Protein AF-A0A935R204-F1 (afdb_monomer)

Secondary structure (DSSP, 8-state):
--SPPS-HHHHHHTTSS-TT--S--TTT---EETTTTEE-HHHHHHTTT--EEEEEEEE-TTS-EEEEEEEEETTTTEEEEEEEETT--

Solvent-accessible surface area (backbone atoms only — not comparable to full-atom values): 5259 Å² total; per-residue (Å²): 68,83,58,67,66,95,51,61,69,58,32,37,76,70,67,68,36,61,88,86,55,64,85,78,33,45,80,67,39,71,60,28,17,64,91,75,74,37,58,16,73,65,53,56,41,25,77,74,63,36,66,50,70,40,87,88,49,45,43,33,58,83,53,48,54,22,24,39,41,38,36,42,39,77,94,77,75,46,66,50,73,50,73,46,54,62,84,74,118

Radius of gyration: 12.97 Å; Cα contacts (8 Å, |Δi|>4): 154; chains: 1; bounding box: 29×35×32 Å

pLDDT: mean 89.6, std 10.07, range [53.81, 98.38]

Structure (mmCIF, N/CA/C/O backbone):
data_AF-A0A935R204-F1
#
_entry.id   AF-A0A935R204-F1
#
loop_
_atom_site.group_PDB
_atom_site.id
_atom_site.type_symbol
_atom_site.label_atom_id
_atom_site.label_alt_id
_atom_site.label_comp_id
_atom_site.label_asym_id
_atom_site.label_entity_id
_atom_site.label_seq_id
_atom_site.pdbx_PDB_ins_code
_atom_site.Cartn_x
_atom_site.Cartn_y
_atom_site.Cartn_z
_atom_site.occupancy
_atom_site.B_iso_or_equiv
_atom_site.auth_seq_id
_atom_site.auth_comp_id
_atom_site.auth_asym_id
_atom_site.auth_atom_id
_atom_site.pdbx_PDB_model_num
ATOM 1 N N . MET A 1 1 ? -6.459 5.606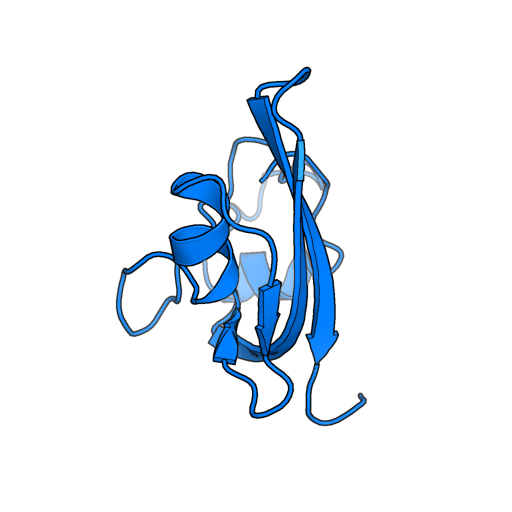 0.407 1.00 86.62 1 MET A N 1
ATOM 2 C CA . MET A 1 1 ? -5.315 5.583 1.348 1.00 86.62 1 MET A CA 1
ATOM 3 C C . MET A 1 1 ? -5.434 6.725 2.349 1.00 86.62 1 MET A C 1
ATOM 5 O O . MET A 1 1 ? -5.930 7.779 1.957 1.00 86.62 1 MET A O 1
ATOM 9 N N . LEU A 1 2 ? -5.018 6.530 3.606 1.00 87.44 2 LEU A N 1
ATOM 10 C CA . LEU A 1 2 ? -5.045 7.576 4.648 1.00 87.44 2 LEU A CA 1
ATOM 11 C C . LEU A 1 2 ? -3.681 8.250 4.877 1.00 87.44 2 LEU A C 1
ATOM 13 O O . LEU A 1 2 ? -3.640 9.407 5.279 1.00 87.44 2 LEU A O 1
ATOM 17 N N . SER A 1 3 ? -2.580 7.556 4.592 1.00 87.19 3 SER A N 1
ATOM 18 C CA . SER A 1 3 ? -1.219 8.097 4.614 1.00 87.19 3 SER A 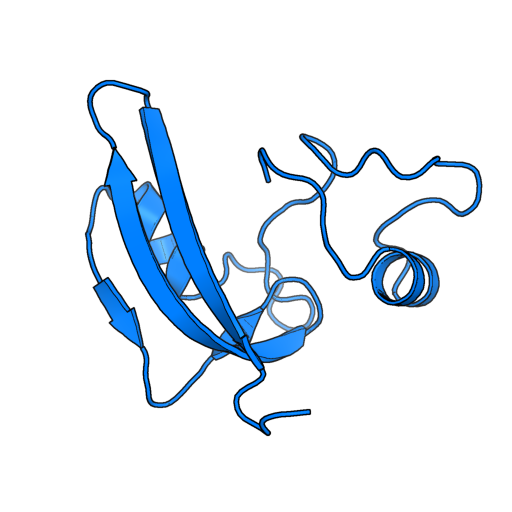CA 1
ATOM 19 C C . SER A 1 3 ? -0.805 8.652 3.247 1.00 87.19 3 SER A C 1
ATOM 21 O O . SER A 1 3 ? -1.474 8.414 2.236 1.00 87.19 3 SER A O 1
ATOM 23 N N . ASN A 1 4 ? 0.308 9.395 3.220 1.00 88.06 4 ASN A N 1
ATOM 24 C CA . ASN A 1 4 ? 0.963 9.769 1.971 1.00 88.06 4 ASN A CA 1
ATOM 25 C C . ASN A 1 4 ? 1.663 8.555 1.341 1.00 88.06 4 ASN A C 1
ATOM 27 O O . ASN A 1 4 ? 2.282 7.754 2.043 1.00 88.06 4 ASN A O 1
ATOM 31 N N . SER A 1 5 ? 1.613 8.440 0.014 1.00 87.75 5 SER A N 1
ATOM 32 C CA . SER A 1 5 ? 2.472 7.518 -0.725 1.00 87.75 5 SER A CA 1
ATOM 33 C C . SER A 1 5 ? 3.914 8.005 -0.659 1.00 87.75 5 SER A C 1
ATOM 35 O O . SER A 1 5 ? 4.183 9.181 -0.894 1.00 87.75 5 SER A O 1
ATOM 37 N N . ARG A 1 6 ? 4.853 7.082 -0.430 1.00 87.94 6 ARG A N 1
ATOM 38 C CA . ARG A 1 6 ? 6.295 7.348 -0.560 1.00 87.94 6 ARG A CA 1
ATOM 39 C C . ARG A 1 6 ? 6.780 7.393 -2.018 1.00 87.94 6 ARG A C 1
ATOM 41 O O . ARG A 1 6 ? 7.962 7.605 -2.253 1.00 87.94 6 ARG A O 1
ATOM 48 N N . PHE A 1 7 ? 5.888 7.181 -2.993 1.00 89.75 7 PHE A N 1
ATOM 49 C CA . PHE A 1 7 ? 6.215 7.066 -4.420 1.00 89.75 7 PHE A CA 1
ATOM 50 C C . PHE A 1 7 ? 5.449 8.065 -5.316 1.00 89.75 7 PHE A C 1
ATOM 52 O O . PHE A 1 7 ? 4.871 7.657 -6.329 1.00 89.75 7 PHE A O 1
ATOM 59 N N . PRO A 1 8 ? 5.429 9.374 -4.998 1.00 87.44 8 PRO A N 1
ATOM 60 C CA . PRO A 1 8 ? 4.639 10.353 -5.749 1.00 87.44 8 PRO A CA 1
ATOM 61 C C . PRO A 1 8 ? 5.020 10.416 -7.237 1.00 87.44 8 PRO A C 1
ATOM 63 O O . PRO A 1 8 ? 4.143 10.509 -8.093 1.00 87.44 8 PRO A O 1
ATOM 66 N N . ASP A 1 9 ? 6.304 10.281 -7.575 1.00 87.81 9 ASP A N 1
ATOM 67 C CA . ASP A 1 9 ? 6.754 10.355 -8.971 1.00 87.81 9 ASP A CA 1
ATOM 68 C C . ASP A 1 9 ? 6.339 9.142 -9.805 1.00 87.81 9 ASP A C 1
ATOM 70 O O . ASP A 1 9 ? 6.039 9.284 -10.991 1.00 87.81 9 ASP A O 1
ATOM 74 N N . GLN A 1 10 ? 6.288 7.948 -9.203 1.00 88.69 10 GLN A N 1
ATOM 75 C CA . GLN A 1 10 ? 5.748 6.765 -9.882 1.00 88.69 10 GLN A CA 1
ATOM 76 C C . GLN A 1 10 ? 4.257 6.957 -10.160 1.00 88.69 10 GLN A C 1
ATOM 78 O O . GLN A 1 10 ? 3.806 6.711 -11.273 1.00 88.69 10 GLN A O 1
ATOM 83 N N . LEU A 1 11 ? 3.509 7.478 -9.185 1.00 88.75 11 LEU A N 1
ATOM 84 C CA . LEU A 1 11 ? 2.077 7.725 -9.336 1.00 88.75 11 LEU A CA 1
ATOM 85 C C . LEU A 1 11 ? 1.759 8.760 -10.415 1.00 88.75 11 LEU A C 1
ATOM 87 O O . LEU A 1 11 ? 0.809 8.565 -11.168 1.00 88.75 11 LEU A O 1
ATOM 91 N N . ARG A 1 12 ? 2.570 9.817 -10.538 1.00 86.56 12 ARG A N 1
ATOM 92 C CA . ARG A 1 12 ? 2.448 10.789 -11.636 1.00 86.56 12 ARG A CA 1
ATOM 93 C C . ARG A 1 12 ? 2.690 10.142 -12.996 1.00 86.56 12 ARG A C 1
ATOM 95 O O . ARG A 1 12 ? 1.906 10.351 -13.914 1.00 86.56 12 ARG A O 1
ATOM 102 N N . ARG A 1 13 ? 3.735 9.313 -13.123 1.00 86.62 13 ARG A N 1
ATOM 103 C CA . ARG A 1 13 ? 4.023 8.582 -14.374 1.00 86.62 13 ARG A CA 1
ATOM 104 C C . ARG A 1 13 ? 2.920 7.597 -14.753 1.00 86.62 13 ARG A C 1
ATOM 106 O O . ARG A 1 13 ? 2.651 7.430 -15.935 1.00 86.62 13 ARG A O 1
ATOM 113 N N . LEU A 1 14 ? 2.283 6.977 -13.762 1.00 85.38 14 LEU A N 1
ATOM 114 C CA . LEU A 1 14 ? 1.145 6.076 -13.954 1.00 85.38 14 LEU A CA 1
ATOM 115 C C . LEU A 1 14 ? -0.182 6.819 -14.200 1.00 85.38 14 LEU A C 1
ATOM 117 O O . LEU A 1 14 ? -1.202 6.174 -14.414 1.00 85.38 14 LEU A O 1
ATOM 121 N N . GLY A 1 15 ? -0.203 8.156 -14.135 1.00 85.69 15 GLY A N 1
ATOM 122 C CA . GLY A 1 15 ? -1.431 8.952 -14.253 1.00 85.69 15 GLY A CA 1
ATOM 123 C C . GLY A 1 15 ? -2.386 8.823 -13.058 1.00 85.69 15 GLY A C 1
ATOM 124 O O . GLY A 1 15 ? -3.518 9.289 -13.126 1.00 85.69 15 GLY A O 1
ATOM 125 N N . LEU A 1 16 ? -1.938 8.212 -11.955 1.00 83.38 16 LEU A N 1
ATOM 126 C CA . LEU A 1 16 ? -2.715 8.004 -10.725 1.00 83.38 16 LEU A CA 1
ATOM 127 C C . LEU A 1 16 ? -2.700 9.228 -9.796 1.00 83.38 16 LEU A C 1
ATOM 129 O O . LEU A 1 16 ? -3.516 9.326 -8.880 1.00 83.38 16 LEU A O 1
ATOM 133 N N . LEU A 1 17 ? -1.772 10.159 -10.020 1.00 83.81 17 LEU A N 1
ATOM 134 C CA . LEU A 1 17 ? -1.706 11.447 -9.339 1.00 83.81 17 LEU A CA 1
ATOM 135 C C . LEU A 1 17 ? -1.538 12.559 -10.390 1.00 83.81 17 LEU A C 1
ATOM 137 O O . LEU A 1 17 ? -0.600 12.474 -11.186 1.00 83.81 17 LEU A O 1
ATOM 141 N N . PRO A 1 18 ? -2.400 13.596 -10.412 1.00 77.19 18 PRO A N 1
ATOM 142 C CA . PRO A 1 18 ? -2.247 14.728 -11.324 1.00 77.19 18 PRO A CA 1
ATOM 143 C C . PRO A 1 18 ? -0.879 15.405 -11.176 1.00 77.19 18 PRO A C 1
ATOM 145 O O . PRO A 1 18 ? -0.328 15.470 -10.077 1.00 77.19 18 PRO A O 1
ATOM 148 N N . ALA A 1 19 ? -0.333 15.931 -12.274 1.00 72.00 19 ALA A N 1
ATOM 149 C CA . ALA A 1 19 ? 0.985 16.572 -12.271 1.00 72.00 19 ALA A CA 1
ATOM 150 C C . ALA A 1 19 ? 1.034 17.848 -11.407 1.00 72.00 19 ALA A C 1
ATOM 152 O O . ALA A 1 19 ? 2.078 18.171 -10.847 1.00 72.00 19 ALA A O 1
ATOM 153 N N . ASP A 1 20 ? -0.098 18.541 -11.279 1.00 72.62 20 ASP A N 1
ATOM 154 C CA . ASP A 1 20 ? -0.297 19.748 -10.472 1.00 72.62 20 ASP A CA 1
ATOM 155 C C . ASP A 1 20 ? -0.768 19.449 -9.039 1.00 72.62 20 ASP A C 1
ATOM 157 O O . ASP A 1 20 ? -0.784 20.337 -8.182 1.00 72.62 20 ASP A O 1
ATOM 161 N N . ALA A 1 21 ? -1.124 18.195 -8.741 1.00 65.06 21 ALA A N 1
ATOM 162 C CA . ALA A 1 21 ? -1.353 17.778 -7.374 1.00 65.06 21 ALA A CA 1
ATOM 163 C C . ALA A 1 21 ? 0.000 17.775 -6.648 1.00 65.06 21 ALA A C 1
ATOM 165 O O . ALA A 1 21 ? 0.936 17.049 -7.009 1.00 65.06 21 ALA A O 1
ATOM 166 N N . GLY A 1 22 ? 0.105 18.598 -5.602 1.00 66.88 22 GLY A N 1
ATOM 167 C CA . GLY A 1 22 ? 1.207 18.513 -4.646 1.00 66.88 22 GLY A CA 1
ATOM 168 C C . GLY A 1 22 ? 1.314 17.114 -4.017 1.00 66.88 22 GLY A C 1
ATOM 169 O O . GLY A 1 22 ? 0.626 16.172 -4.397 1.00 66.88 22 GLY A O 1
ATOM 170 N N . GLU A 1 23 ? 2.147 16.953 -2.994 1.00 65.88 23 GLU A N 1
ATOM 171 C CA . GLU A 1 23 ? 2.435 15.636 -2.386 1.00 65.88 23 GLU A CA 1
ATOM 172 C C . GLU A 1 23 ? 1.240 14.969 -1.664 1.00 65.88 23 GLU A C 1
ATOM 174 O O . GLU A 1 23 ? 1.352 13.865 -1.129 1.00 65.88 23 GLU A O 1
ATOM 179 N N . GLN A 1 24 ? 0.069 15.611 -1.662 1.00 67.19 24 GLN A N 1
ATOM 180 C CA . GLN A 1 24 ? -1.132 15.114 -1.003 1.00 67.19 24 GLN A CA 1
ATOM 181 C C . GLN A 1 24 ? -1.783 13.973 -1.794 1.00 67.19 24 GLN A C 1
ATOM 183 O O . GLN A 1 24 ? -2.550 14.172 -2.734 1.00 67.19 24 GLN A O 1
ATOM 188 N N . THR A 1 25 ? -1.505 12.754 -1.350 1.00 68.44 25 THR A N 1
ATOM 189 C CA . THR A 1 25 ? -2.116 11.499 -1.817 1.00 68.44 25 THR A CA 1
ATOM 190 C C . THR A 1 25 ? -3.239 10.917 -0.920 1.00 68.44 25 THR A C 1
ATOM 192 O O . THR A 1 25 ? -4.031 10.110 -1.433 1.00 68.44 25 THR A O 1
ATOM 195 N N . PRO A 1 26 ? -3.405 11.305 0.369 1.00 68.38 26 PRO A N 1
ATOM 196 C CA . PRO A 1 26 ? -4.505 10.857 1.210 1.00 68.38 26 PRO A CA 1
ATOM 197 C C . PRO A 1 26 ? -5.860 11.168 0.584 1.00 68.38 26 PRO A C 1
ATOM 199 O O . PRO A 1 26 ? -6.074 12.234 0.012 1.00 68.38 26 PRO A O 1
ATOM 202 N N . ARG A 1 27 ? -6.787 10.211 0.690 1.00 67.69 27 ARG A N 1
ATOM 203 C CA . ARG A 1 27 ? -8.153 10.259 0.130 1.00 67.69 27 ARG A CA 1
ATOM 204 C C . ARG A 1 27 ? -8.248 10.435 -1.396 1.00 67.69 27 ARG A C 1
ATOM 206 O O . ARG A 1 27 ? -9.361 10.512 -1.902 1.00 67.69 27 ARG A O 1
ATOM 213 N N . ARG A 1 28 ? -7.128 10.450 -2.129 1.00 72.56 28 ARG A N 1
ATOM 214 C CA . ARG A 1 28 ? -7.098 10.522 -3.603 1.00 72.56 28 ARG A CA 1
ATOM 215 C C . ARG A 1 28 ? -6.734 9.198 -4.266 1.00 72.56 28 ARG A C 1
ATOM 217 O O . ARG A 1 28 ? -7.182 8.931 -5.371 1.00 72.56 28 ARG A O 1
ATOM 224 N N . LEU A 1 29 ? -5.963 8.357 -3.578 1.00 81.88 29 LEU A N 1
ATOM 225 C CA . LEU A 1 29 ? -5.592 7.035 -4.080 1.00 81.88 29 LEU A CA 1
ATOM 226 C C . LEU A 1 29 ? -6.539 5.948 -3.576 1.00 81.88 29 LEU A C 1
ATOM 228 O O . LEU A 1 29 ? -6.689 5.742 -2.361 1.00 81.88 29 LEU A O 1
ATOM 232 N N . LEU A 1 30 ? -7.115 5.217 -4.525 1.00 85.38 30 LEU A N 1
ATOM 233 C CA . LEU A 1 30 ? -7.719 3.912 -4.288 1.00 85.38 30 LEU A CA 1
ATOM 234 C C . LEU A 1 30 ? -6.608 2.859 -4.185 1.00 85.38 30 LEU A C 1
ATOM 236 O O . LEU A 1 30 ? -5.631 2.911 -4.927 1.00 85.38 30 LEU A O 1
ATOM 240 N N . ILE A 1 31 ? -6.747 1.913 -3.254 1.00 90.56 31 ILE A N 1
ATOM 241 C CA . ILE A 1 31 ? -5.795 0.802 -3.100 1.00 90.56 31 ILE A CA 1
ATOM 242 C C . ILE A 1 31 ? -6.252 -0.346 -4.001 1.00 90.56 31 ILE A C 1
ATOM 244 O O . ILE A 1 31 ? -6.849 -1.322 -3.551 1.00 90.56 31 ILE A O 1
ATOM 248 N N . VAL A 1 32 ? -6.041 -0.156 -5.299 1.00 93.00 32 VAL A N 1
ATOM 249 C CA . VAL A 1 32 ? -6.502 -1.041 -6.371 1.00 93.00 32 VAL A CA 1
ATOM 250 C C . VAL A 1 32 ? -5.298 -1.447 -7.206 1.00 93.00 32 VAL A C 1
ATOM 252 O O . VAL A 1 32 ? -4.498 -0.595 -7.579 1.00 93.00 32 VAL A O 1
ATOM 255 N N . GLU A 1 33 ? -5.175 -2.739 -7.491 1.00 92.19 33 GLU A N 1
ATOM 256 C CA . GLU A 1 33 ? -4.193 -3.273 -8.430 1.00 92.19 33 GLU A CA 1
ATOM 257 C C . GLU A 1 33 ? -4.490 -2.736 -9.845 1.00 92.19 33 GLU A C 1
ATOM 259 O O . GLU A 1 33 ? -5.588 -2.990 -10.359 1.00 92.19 33 GLU A O 1
ATOM 264 N N . PRO A 1 34 ? -3.553 -2.016 -10.495 1.00 89.25 34 PRO A N 1
ATOM 265 C CA . PRO A 1 34 ? -3.827 -1.330 -11.758 1.00 89.25 34 PRO A CA 1
ATOM 266 C C . PRO A 1 34 ? -4.273 -2.248 -12.898 1.00 89.25 34 PRO A C 1
ATOM 268 O O . PRO A 1 34 ? -5.185 -1.887 -13.629 1.00 89.25 34 PRO A O 1
ATOM 271 N N . GLU A 1 35 ? -3.671 -3.433 -13.039 1.00 89.00 35 GLU A N 1
ATOM 272 C CA . GLU A 1 35 ? -3.970 -4.344 -14.156 1.00 89.00 35 GLU A CA 1
ATOM 273 C C . GLU A 1 35 ? -5.323 -5.045 -14.010 1.00 89.00 35 GLU A C 1
ATOM 275 O O . GLU A 1 35 ? -6.016 -5.301 -14.993 1.00 89.00 35 GLU A O 1
ATOM 280 N N . ARG A 1 36 ? -5.711 -5.372 -12.773 1.00 89.62 36 ARG A N 1
ATOM 281 C CA . ARG A 1 36 ? -6.941 -6.128 -12.491 1.00 89.62 36 ARG A CA 1
ATOM 282 C C . ARG A 1 36 ? -8.127 -5.235 -12.167 1.00 89.62 36 ARG A C 1
ATOM 284 O O . ARG A 1 36 ? -9.246 -5.735 -12.095 1.00 89.62 36 ARG A O 1
ATOM 291 N N . HIS A 1 37 ? -7.888 -3.944 -11.935 1.00 90.38 37 HIS A N 1
ATOM 292 C CA . HIS A 1 37 ? -8.893 -2.982 -11.485 1.00 90.38 37 HIS A CA 1
ATOM 293 C C . HIS A 1 37 ? -9.700 -3.481 -10.266 1.00 90.38 37 HIS A C 1
ATOM 295 O O . HIS A 1 37 ? -10.884 -3.183 -10.119 1.00 90.38 37 HIS A O 1
ATOM 301 N N . ALA A 1 38 ? -9.048 -4.236 -9.374 1.00 94.19 38 ALA A N 1
ATOM 302 C CA . ALA A 1 38 ? -9.620 -4.787 -8.147 1.00 94.19 38 ALA A CA 1
ATOM 303 C C . ALA A 1 38 ? -8.806 -4.352 -6.920 1.00 94.19 38 ALA A C 1
ATOM 305 O O . ALA A 1 38 ? -7.637 -3.993 -7.051 1.00 94.19 38 ALA A O 1
ATOM 306 N N . LEU A 1 39 ? -9.403 -4.384 -5.723 1.00 96.50 39 LEU A N 1
ATOM 307 C CA . LEU A 1 39 ? -8.660 -4.134 -4.481 1.00 96.50 39 LEU A CA 1
ATOM 308 C C . LEU A 1 39 ? -7.414 -5.026 -4.417 1.00 96.50 39 LEU A C 1
ATOM 310 O O . LEU A 1 39 ? -7.476 -6.201 -4.784 1.00 96.50 39 LEU A O 1
ATOM 314 N N . THR A 1 40 ? -6.298 -4.483 -3.924 1.00 97.25 40 THR A N 1
ATOM 315 C CA . THR A 1 40 ? -5.098 -5.303 -3.692 1.00 97.25 40 THR A CA 1
ATOM 316 C C . THR A 1 40 ? -5.419 -6.438 -2.717 1.00 97.25 40 THR A C 1
ATOM 318 O O . THR A 1 40 ? -6.367 -6.338 -1.934 1.00 97.25 40 THR A O 1
ATOM 321 N N . ARG A 1 41 ? -4.61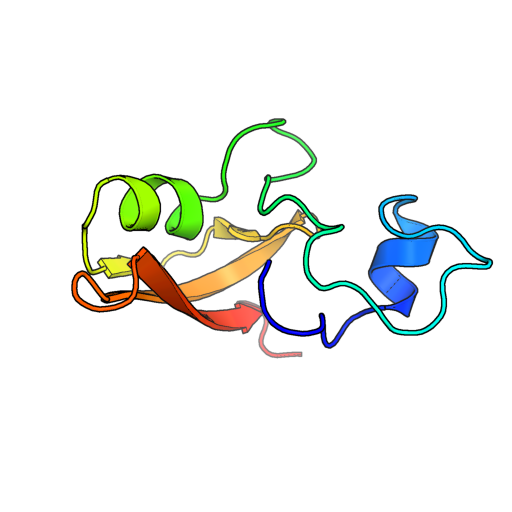9 -7.515 -2.712 1.00 97.50 41 ARG A N 1
ATOM 322 C CA . ARG A 1 41 ? -4.823 -8.654 -1.793 1.00 97.50 41 ARG A CA 1
ATOM 323 C C . ARG A 1 41 ? -4.987 -8.196 -0.341 1.00 97.50 41 ARG A C 1
ATOM 325 O O . ARG A 1 41 ? -5.918 -8.648 0.320 1.00 97.50 41 ARG A O 1
ATOM 332 N N . MET A 1 42 ? -4.111 -7.299 0.113 1.00 97.62 42 MET A N 1
ATOM 333 C CA . MET A 1 42 ? -4.179 -6.696 1.444 1.00 97.62 42 MET A CA 1
ATOM 334 C C . MET A 1 42 ? -5.471 -5.904 1.640 1.00 97.62 42 MET A C 1
ATOM 336 O O . MET A 1 42 ? -6.196 -6.155 2.598 1.00 97.62 42 MET A O 1
ATOM 340 N N . ALA A 1 43 ? -5.796 -4.984 0.726 1.00 96.94 43 ALA A N 1
ATOM 341 C CA . ALA A 1 43 ? -6.968 -4.131 0.889 1.00 96.94 43 ALA A CA 1
ATOM 342 C C . ALA A 1 43 ? -8.267 -4.943 0.890 1.00 96.94 43 ALA A C 1
ATOM 344 O O . ALA A 1 43 ? -9.137 -4.673 1.708 1.00 96.94 43 ALA A O 1
ATOM 345 N N . ALA A 1 44 ? -8.380 -5.952 0.022 1.00 97.25 44 ALA A N 1
ATOM 346 C CA . ALA A 1 44 ? -9.531 -6.846 -0.055 1.00 97.25 44 ALA A CA 1
ATOM 347 C C . ALA A 1 44 ? -9.752 -7.640 1.241 1.00 97.25 44 ALA A C 1
ATOM 349 O O . ALA A 1 44 ? -10.891 -7.867 1.630 1.00 97.25 44 ALA A O 1
ATOM 350 N N . ASP A 1 45 ? -8.675 -8.053 1.909 1.00 97.69 45 ASP A N 1
ATOM 351 C CA . ASP A 1 45 ? -8.747 -8.811 3.159 1.00 97.69 45 ASP A CA 1
ATOM 352 C C . ASP A 1 45 ? -9.047 -7.898 4.356 1.00 97.69 45 ASP A C 1
ATOM 354 O O . ASP A 1 45 ? -9.955 -8.163 5.142 1.00 97.69 45 ASP A O 1
ATOM 358 N N . ALA A 1 46 ? -8.341 -6.768 4.449 1.00 96.88 46 ALA A N 1
ATOM 359 C CA . ALA A 1 46 ? -8.482 -5.825 5.549 1.00 96.88 46 ALA A CA 1
ATOM 360 C C . ALA A 1 46 ? -9.888 -5.208 5.612 1.00 96.88 46 ALA A C 1
ATOM 362 O O . ALA A 1 46 ? -10.441 -5.081 6.700 1.00 96.88 46 ALA A O 1
ATOM 363 N N . VAL A 1 47 ? -10.510 -4.862 4.473 1.00 94.94 47 VAL A N 1
ATOM 364 C CA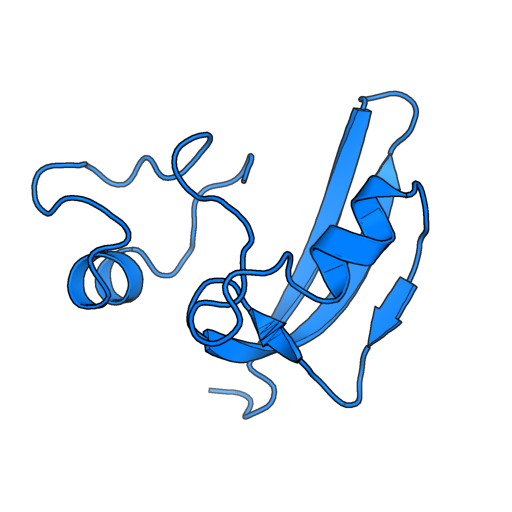 . VAL A 1 47 ? -11.875 -4.287 4.465 1.00 94.94 47 VAL A CA 1
ATOM 365 C C . VAL A 1 47 ? -12.961 -5.277 4.892 1.00 94.94 47 VAL A C 1
ATOM 367 O O . VAL A 1 47 ? -14.063 -4.849 5.229 1.00 94.94 47 VAL A O 1
ATOM 370 N N . LEU A 1 48 ? -12.662 -6.581 4.913 1.00 96.44 48 LEU A N 1
ATOM 371 C CA . LEU A 1 48 ? -13.528 -7.608 5.503 1.00 96.44 48 LEU A CA 1
ATOM 372 C C . LEU A 1 48 ? -13.335 -7.736 7.025 1.00 96.44 48 LEU A C 1
ATOM 374 O O . LEU A 1 48 ? -14.008 -8.542 7.660 1.00 96.44 48 LEU A O 1
ATOM 378 N N . GLY A 1 49 ? -12.447 -6.934 7.620 1.00 96.25 49 GLY A N 1
ATOM 379 C CA . GLY A 1 49 ? -12.136 -6.962 9.047 1.00 96.25 49 GLY A CA 1
ATOM 380 C C . GLY A 1 49 ? -11.081 -7.998 9.431 1.00 96.25 49 GLY A C 1
ATOM 381 O O . GLY A 1 49 ? -10.972 -8.328 10.608 1.00 96.25 49 GLY A O 1
ATOM 382 N N . HIS A 1 50 ? -10.334 -8.542 8.466 1.00 97.25 50 HIS A N 1
ATOM 383 C CA . HIS A 1 50 ? -9.326 -9.563 8.735 1.00 97.25 50 HIS A CA 1
ATOM 384 C C . HIS A 1 50 ? -7.930 -8.977 8.957 1.00 97.25 50 HIS A C 1
ATOM 386 O O . HIS A 1 50 ? -7.520 -7.998 8.325 1.00 97.25 50 HIS A O 1
ATOM 392 N N . ASP A 1 51 ? -7.178 -9.669 9.808 1.00 97.94 51 ASP A N 1
ATOM 393 C CA . ASP A 1 51 ? -5.736 -9.514 9.955 1.00 97.94 51 ASP A CA 1
ATOM 394 C C . ASP A 1 51 ? -5.035 -10.565 9.097 1.00 97.94 51 ASP A C 1
ATOM 396 O O . ASP A 1 51 ? -5.511 -11.696 8.967 1.00 97.94 51 ASP A O 1
ATOM 400 N N . GLY A 1 52 ? -3.877 -10.228 8.538 1.00 98.06 52 GLY A N 1
ATOM 401 C CA . GLY A 1 52 ? -3.209 -11.152 7.637 1.00 98.06 52 GLY A CA 1
ATOM 402 C C . GLY A 1 52 ? -1.831 -10.711 7.189 1.00 98.06 52 GLY A C 1
ATOM 403 O O . GLY A 1 52 ? -1.310 -9.663 7.567 1.00 98.06 52 GLY A O 1
ATOM 404 N N . HIS A 1 53 ? -1.221 -11.570 6.383 1.00 98.31 53 HIS A N 1
ATOM 405 C CA . HIS A 1 53 ? 0.020 -11.291 5.682 1.00 98.31 53 HIS A CA 1
ATOM 406 C C . HIS A 1 53 ? 0.079 -12.102 4.385 1.00 98.31 53 HIS A C 1
ATOM 408 O O . HIS A 1 53 ? -0.572 -13.142 4.256 1.00 98.31 53 HIS A O 1
ATOM 414 N N . ASP A 1 54 ? 0.892 -11.656 3.432 1.00 98.19 54 ASP A N 1
ATOM 415 C CA . ASP A 1 54 ? 1.266 -12.455 2.267 1.00 98.19 54 ASP A CA 1
ATOM 416 C C . ASP A 1 54 ? 2.755 -12.264 1.957 1.00 98.19 54 ASP A C 1
ATOM 418 O O . ASP A 1 54 ? 3.195 -11.181 1.569 1.00 98.19 54 ASP A O 1
ATOM 422 N N . LEU A 1 55 ? 3.524 -13.340 2.147 1.00 96.81 55 LEU A N 1
ATOM 423 C CA . LEU A 1 55 ? 4.967 -13.391 1.889 1.00 96.81 55 LEU A CA 1
ATOM 424 C C . LEU A 1 55 ? 5.312 -14.000 0.519 1.00 96.81 55 LEU A C 1
ATOM 426 O O . LEU A 1 55 ? 6.474 -13.997 0.126 1.00 96.81 55 LEU A O 1
ATOM 430 N N . ARG A 1 56 ? 4.324 -14.521 -0.224 1.00 96.69 56 ARG A N 1
ATOM 431 C CA . ARG A 1 56 ? 4.502 -14.957 -1.627 1.00 96.69 56 ARG A CA 1
ATOM 432 C C . ARG A 1 56 ? 4.444 -13.761 -2.581 1.00 96.69 56 ARG A C 1
ATOM 434 O O . ARG A 1 56 ? 5.005 -13.795 -3.681 1.00 96.69 56 ARG A O 1
ATOM 441 N N . GLY A 1 57 ? 3.773 -12.711 -2.120 1.00 96.31 57 GLY A N 1
ATOM 442 C CA . GLY A 1 57 ? 3.706 -11.394 -2.719 1.00 96.31 57 GLY A CA 1
ATOM 443 C C . GLY A 1 57 ? 2.533 -11.204 -3.674 1.00 96.31 57 GLY A C 1
ATOM 444 O O . GLY A 1 57 ? 2.017 -12.150 -4.268 1.00 96.31 57 GLY A O 1
ATOM 445 N N . TYR A 1 58 ? 2.124 -9.951 -3.818 1.00 97.06 58 TYR A N 1
ATOM 446 C CA . TYR A 1 58 ? 0.989 -9.496 -4.619 1.00 97.06 58 TYR A CA 1
ATOM 447 C C . TYR A 1 58 ? 1.291 -8.115 -5.208 1.00 97.06 58 TYR A C 1
ATOM 449 O O . TYR A 1 58 ? 2.207 -7.438 -4.750 1.00 97.06 58 TYR A O 1
ATOM 457 N N . ALA A 1 59 ? 0.550 -7.694 -6.231 1.00 96.44 59 ALA A N 1
ATOM 458 C CA . ALA A 1 59 ? 0.701 -6.357 -6.792 1.00 96.44 59 ALA A CA 1
ATOM 459 C C . ALA A 1 59 ? 0.054 -5.304 -5.879 1.00 96.44 59 ALA A C 1
ATOM 461 O O . ALA A 1 59 ? -1.098 -5.450 -5.453 1.00 96.44 59 ALA A O 1
ATOM 462 N N . ASP A 1 60 ? 0.797 -4.245 -5.569 1.00 95.56 60 ASP A N 1
ATOM 463 C CA . ASP A 1 60 ? 0.279 -3.093 -4.842 1.00 95.56 60 ASP A CA 1
ATOM 464 C C . ASP A 1 60 ? -0.473 -2.117 -5.767 1.00 95.56 60 ASP A C 1
ATOM 466 O O . ASP A 1 60 ? -0.705 -2.373 -6.950 1.00 95.56 60 ASP A O 1
ATOM 470 N N . TYR A 1 61 ? -0.852 -0.957 -5.228 1.00 94.00 61 TYR A N 1
ATOM 471 C CA . TYR A 1 61 ? -1.570 0.086 -5.970 1.00 94.00 61 TYR A CA 1
ATOM 472 C C . TYR A 1 61 ? -0.758 0.733 -7.108 1.00 94.00 61 TYR A C 1
ATOM 474 O O . TYR A 1 61 ? -1.299 1.525 -7.877 1.00 94.00 61 TYR A O 1
ATOM 482 N N . ARG A 1 62 ? 0.540 0.430 -7.214 1.00 93.88 62 ARG A N 1
ATOM 483 C CA . ARG A 1 62 ? 1.429 0.858 -8.303 1.00 93.88 62 ARG A CA 1
ATOM 484 C C . ARG A 1 62 ? 1.610 -0.243 -9.351 1.00 93.88 62 ARG A C 1
ATOM 486 O O . A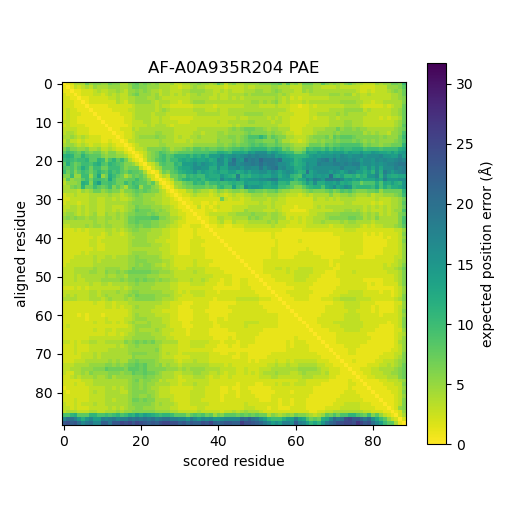RG A 1 62 ? 2.236 0.011 -10.374 1.00 93.88 62 ARG A O 1
ATOM 493 N N . GLY A 1 63 ? 1.099 -1.450 -9.094 1.00 94.06 63 GLY A N 1
ATOM 494 C CA . GLY A 1 63 ? 1.382 -2.649 -9.885 1.00 94.06 63 GLY A CA 1
ATOM 495 C C . GLY A 1 63 ? 2.724 -3.302 -9.537 1.00 94.06 63 GLY A C 1
ATOM 496 O O . GLY A 1 63 ? 3.142 -4.237 -10.212 1.00 94.06 63 GLY A O 1
ATOM 497 N N . VAL A 1 64 ? 3.415 -2.830 -8.494 1.00 95.12 64 VAL A N 1
ATOM 498 C CA . VAL A 1 64 ? 4.699 -3.396 -8.067 1.00 95.12 64 VAL A CA 1
ATOM 499 C C . VAL A 1 64 ? 4.434 -4.587 -7.159 1.00 95.12 64 VAL A C 1
ATOM 501 O O . VAL A 1 64 ? 3.561 -4.536 -6.293 1.00 95.12 64 VAL A O 1
ATOM 504 N N . LYS A 1 65 ? 5.193 -5.670 -7.340 1.00 96.75 65 LYS A N 1
ATOM 505 C CA . LYS A 1 65 ? 5.070 -6.846 -6.482 1.00 96.75 65 LYS A CA 1
ATOM 506 C C . LYS A 1 65 ? 5.652 -6.549 -5.098 1.00 96.75 65 LYS A C 1
ATOM 508 O O . LYS A 1 65 ? 6.839 -6.263 -4.964 1.00 96.75 65 LYS A O 1
ATOM 513 N N . VAL A 1 66 ? 4.817 -6.646 -4.072 1.00 97.44 66 VAL A N 1
ATOM 514 C CA . VAL A 1 66 ? 5.159 -6.407 -2.666 1.00 97.44 66 VAL A CA 1
ATOM 515 C C . VAL A 1 66 ? 4.846 -7.632 -1.821 1.00 97.44 66 VAL A C 1
ATOM 517 O O . VAL A 1 66 ? 4.018 -8.461 -2.197 1.00 97.44 66 VAL A O 1
ATOM 520 N N . ILE A 1 67 ? 5.481 -7.722 -0.660 1.00 97.94 67 ILE A N 1
ATOM 521 C CA . ILE A 1 67 ? 5.010 -8.524 0.473 1.00 97.94 67 ILE A CA 1
ATOM 522 C C . ILE A 1 67 ? 4.506 -7.587 1.561 1.00 97.94 67 ILE A C 1
ATOM 524 O O . ILE A 1 67 ? 4.941 -6.436 1.649 1.00 97.94 67 ILE A O 1
ATOM 528 N N . GLY A 1 68 ? 3.612 -8.076 2.412 1.00 97.44 68 GLY A N 1
ATOM 529 C 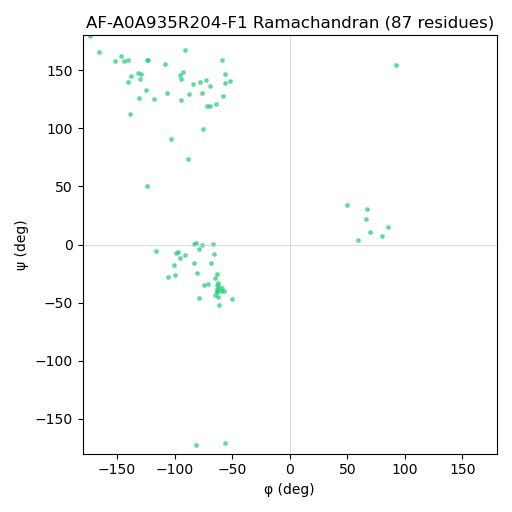CA . GLY A 1 68 ? 3.063 -7.231 3.460 1.00 97.44 68 GLY A CA 1
ATOM 530 C C . GLY A 1 68 ? 2.327 -7.974 4.555 1.00 97.44 68 GLY A C 1
ATOM 531 O O . GLY A 1 68 ? 1.981 -9.148 4.417 1.00 97.44 68 GLY A O 1
ATOM 532 N N . ALA A 1 69 ? 2.092 -7.245 5.639 1.00 98.38 69 ALA A N 1
ATOM 533 C CA . ALA A 1 69 ? 1.237 -7.626 6.752 1.00 98.38 69 ALA A CA 1
ATOM 534 C C . ALA A 1 69 ? 0.253 -6.491 7.044 1.00 98.38 69 ALA A C 1
ATOM 536 O O . ALA A 1 69 ? 0.584 -5.313 6.884 1.00 98.38 69 ALA A O 1
ATOM 537 N N . TRP A 1 70 ? -0.953 -6.841 7.473 1.00 98.38 70 TRP A N 1
ATOM 538 C CA . TRP A 1 70 ? -2.019 -5.889 7.749 1.00 98.38 70 TRP A CA 1
ATOM 539 C C . TRP A 1 70 ? -2.870 -6.305 8.940 1.00 98.38 70 TRP A C 1
ATOM 541 O O . TRP A 1 70 ? -2.939 -7.476 9.319 1.00 98.38 70 TRP A O 1
ATOM 551 N N . ARG A 1 71 ? -3.536 -5.308 9.515 1.00 98.06 71 ARG A N 1
ATOM 552 C CA . ARG A 1 71 ? -4.500 -5.449 10.601 1.00 98.06 71 ARG A CA 1
ATOM 553 C C . ARG A 1 71 ? -5.666 -4.500 10.380 1.00 98.06 71 ARG A C 1
ATOM 555 O O . ARG A 1 71 ? -5.444 -3.339 10.024 1.00 98.06 71 ARG A O 1
ATOM 562 N N . TRP A 1 72 ? -6.883 -4.956 10.653 1.00 97.44 72 TRP A N 1
ATOM 563 C CA . TRP A 1 72 ? -8.034 -4.063 10.760 1.00 97.44 72 TRP A CA 1
ATOM 564 C C . TRP A 1 72 ? -8.162 -3.525 12.191 1.00 97.44 72 TRP A C 1
ATOM 566 O O . TRP A 1 72 ? -8.124 -4.271 13.168 1.00 97.44 72 TRP A O 1
ATOM 576 N N . VAL A 1 73 ? -8.291 -2.206 12.337 1.00 96.31 73 VAL A N 1
ATOM 577 C CA . VAL A 1 73 ? -8.449 -1.534 13.633 1.00 96.31 73 VAL A CA 1
ATOM 578 C C . VAL A 1 73 ? -9.917 -1.156 13.797 1.00 96.31 73 VAL A C 1
ATOM 580 O O . VAL A 1 73 ? -10.352 -0.085 13.363 1.00 96.31 73 VAL A O 1
ATOM 583 N N . HIS A 1 74 ? -10.694 -2.056 14.404 1.00 93.50 74 HIS A N 1
ATOM 584 C CA . HIS A 1 74 ? -12.147 -1.916 14.537 1.00 93.50 74 HIS A CA 1
ATOM 585 C C . HIS A 1 74 ? -12.563 -0.624 15.238 1.00 93.50 74 HIS A C 1
ATOM 587 O O . HIS A 1 74 ? -13.505 0.028 14.797 1.00 93.50 74 HIS A O 1
ATOM 593 N N . GLU A 1 75 ? -11.838 -0.224 16.282 1.00 96.12 75 GLU A N 1
ATOM 594 C CA . GLU A 1 75 ? -12.151 0.953 17.094 1.00 96.12 75 GLU A CA 1
ATOM 595 C C . GLU A 1 75 ? -12.084 2.254 16.286 1.00 96.12 75 GLU A C 1
ATOM 597 O O . GLU A 1 75 ? -12.749 3.229 16.628 1.00 96.12 75 GLU A O 1
ATOM 602 N N . HIS A 1 76 ? -11.297 2.269 15.207 1.00 93.75 76 HIS A N 1
ATOM 603 C CA . HIS A 1 76 ? -11.054 3.462 14.401 1.00 93.75 76 HIS A CA 1
ATOM 604 C C . HIS A 1 76 ? -11.582 3.350 12.962 1.00 93.75 76 HIS A C 1
ATOM 606 O O . HIS A 1 76 ? -11.534 4.328 12.215 1.00 93.75 76 HIS A O 1
ATOM 612 N N . GLY A 1 77 ? -12.087 2.179 12.558 1.00 92.81 77 GLY A N 1
ATOM 613 C CA . GLY A 1 77 ? -12.681 1.960 11.239 1.00 92.81 77 GLY A CA 1
ATOM 614 C C . GLY A 1 77 ? -11.692 2.039 10.071 1.00 92.81 77 GLY A C 1
ATOM 615 O O . GLY A 1 77 ? -12.080 2.447 8.976 1.00 92.81 77 GLY A O 1
ATOM 616 N N . PHE A 1 78 ? -10.420 1.684 10.284 1.00 94.12 78 PHE A N 1
ATOM 617 C CA . PHE A 1 78 ? -9.414 1.638 9.220 1.00 94.12 78 PHE A CA 1
ATOM 618 C C . PHE A 1 78 ? -8.461 0.447 9.350 1.00 94.12 78 PHE A C 1
ATOM 620 O O . PHE A 1 78 ? -8.265 -0.104 10.430 1.00 94.12 78 PHE A O 1
ATOM 627 N N . GLY A 1 79 ? -7.821 0.088 8.235 1.00 95.50 79 GLY A N 1
ATOM 628 C CA . GLY A 1 79 ? -6.735 -0.889 8.198 1.00 95.50 79 GLY A CA 1
ATOM 629 C C . GLY A 1 79 ? -5.358 -0.229 8.274 1.00 95.50 79 GLY A C 1
ATOM 630 O O . GLY A 1 79 ? -5.137 0.829 7.678 1.00 95.50 79 GLY A O 1
ATOM 631 N N . VAL A 1 80 ? -4.429 -0.869 8.980 1.00 96.75 80 VAL A N 1
ATOM 632 C CA . VAL A 1 80 ? -2.995 -0.550 8.949 1.00 96.75 80 VAL A CA 1
ATOM 633 C C . VAL A 1 80 ? -2.293 -1.651 8.178 1.00 96.75 80 VAL A C 1
ATOM 635 O O . VAL A 1 80 ? -2.487 -2.825 8.478 1.00 96.75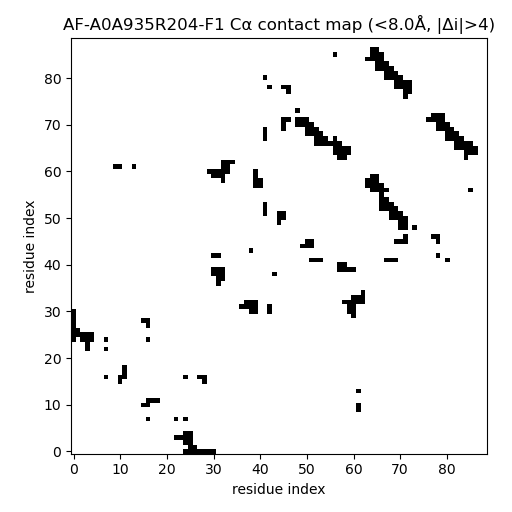 80 VAL A O 1
ATOM 638 N N . ALA A 1 81 ? -1.466 -1.271 7.211 1.00 97.25 81 ALA A N 1
ATOM 639 C CA . ALA A 1 81 ? -0.651 -2.200 6.448 1.00 97.25 81 ALA A CA 1
ATOM 640 C C . ALA A 1 81 ? 0.803 -1.733 6.426 1.00 97.25 81 ALA A C 1
ATOM 642 O O . ALA A 1 81 ? 1.081 -0.535 6.332 1.00 97.25 81 ALA A O 1
ATOM 643 N N . ALA A 1 82 ? 1.714 -2.695 6.504 1.00 96.25 82 ALA A N 1
ATOM 644 C CA . ALA A 1 8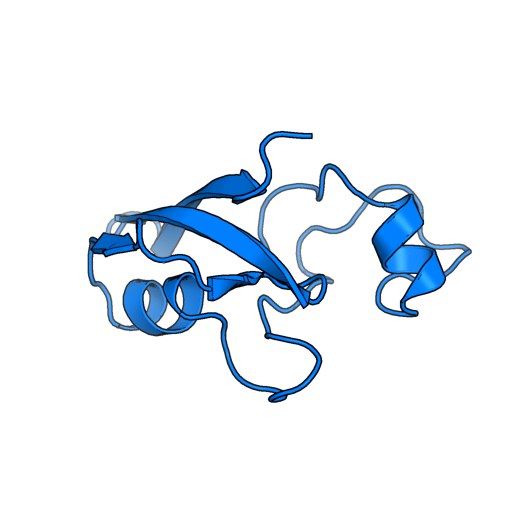2 ? 3.134 -2.510 6.271 1.00 96.25 82 ALA A CA 1
ATOM 645 C C . ALA A 1 82 ? 3.528 -3.372 5.073 1.00 96.25 82 ALA A C 1
ATOM 647 O O . ALA A 1 82 ? 3.277 -4.577 5.063 1.00 96.25 82 ALA A O 1
ATOM 648 N N . GLU A 1 83 ? 4.129 -2.742 4.068 1.00 95.69 83 GLU A N 1
ATOM 649 C CA . GLU A 1 83 ? 4.472 -3.376 2.798 1.00 95.69 83 GLU A CA 1
ATOM 650 C C . GLU A 1 83 ? 5.919 -3.053 2.420 1.00 95.69 83 GLU A C 1
ATOM 652 O O . GLU A 1 83 ? 6.431 -1.961 2.699 1.00 95.69 83 GLU A O 1
ATOM 657 N N . MET A 1 84 ? 6.571 -3.998 1.752 1.00 95.44 84 MET A N 1
ATOM 658 C CA . MET A 1 84 ? 7.872 -3.796 1.125 1.00 95.44 84 MET A CA 1
ATOM 659 C C . MET A 1 84 ? 7.908 -4.449 -0.252 1.00 95.44 84 MET A C 1
ATOM 661 O O . MET A 1 84 ? 7.312 -5.505 -0.461 1.00 95.44 84 MET A O 1
ATOM 665 N N . ASP A 1 85 ? 8.617 -3.815 -1.181 1.00 95.62 85 ASP A N 1
ATOM 666 C CA . ASP A 1 85 ? 8.838 -4.335 -2.526 1.00 95.62 85 ASP A CA 1
ATOM 667 C C . ASP A 1 85 ? 9.520 -5.711 -2.404 1.00 95.62 85 ASP A C 1
ATOM 669 O O . ASP A 1 85 ? 10.516 -5.860 -1.690 1.00 95.62 85 ASP A O 1
ATOM 673 N N . LEU A 1 86 ? 8.956 -6.733 -3.058 1.00 94.56 86 LEU A N 1
ATOM 674 C CA . LEU A 1 86 ? 9.424 -8.119 -2.925 1.00 94.56 86 LEU A CA 1
ATOM 675 C C . LEU A 1 86 ? 10.872 -8.269 -3.414 1.00 94.56 86 LEU A C 1
ATOM 677 O O . LEU A 1 86 ? 11.636 -9.050 -2.852 1.00 94.56 86 LEU A O 1
ATOM 681 N N . ASP A 1 87 ? 11.256 -7.484 -4.420 1.00 89.75 87 ASP A N 1
ATOM 682 C CA . ASP A 1 87 ? 12.589 -7.523 -5.026 1.00 89.75 87 ASP A CA 1
ATOM 683 C C . ASP A 1 87 ? 13.647 -6.728 -4.227 1.00 89.75 87 ASP A C 1
ATOM 685 O 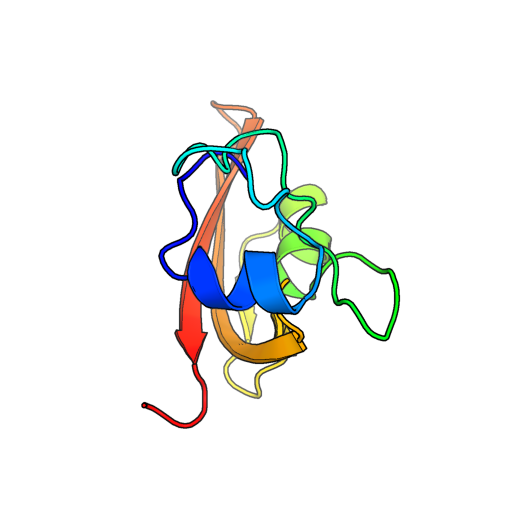O . ASP A 1 87 ? 14.810 -6.670 -4.629 1.00 89.75 87 ASP A O 1
ATOM 689 N N . GLY A 1 88 ? 13.273 -6.126 -3.089 1.00 66.19 88 GLY A N 1
ATOM 690 C CA . GLY A 1 88 ? 14.209 -5.553 -2.116 1.00 66.19 88 GLY A CA 1
ATOM 691 C C . GLY A 1 88 ? 15.025 -4.337 -2.579 1.00 66.19 88 GLY A C 1
ATOM 692 O O . GLY A 1 88 ? 16.086 -4.093 -2.003 1.00 66.19 88 GLY A O 1
ATOM 693 N N . ARG A 1 89 ? 14.574 -3.587 -3.596 1.00 53.81 89 ARG A N 1
ATOM 694 C CA . ARG A 1 89 ? 15.195 -2.317 -4.027 1.00 53.81 89 ARG A CA 1
ATOM 695 C C . ARG A 1 89 ? 14.405 -1.093 -3.598 1.00 53.81 89 ARG A C 1
ATOM 697 O O . ARG A 1 89 ? 13.159 -1.156 -3.630 1.00 53.81 89 ARG A O 1
#

Nearest PDB structures (foldseek):
  8pj2-assembly1_1  TM=3.494E-01  e=6.444E+00  Homo sapiens

Mean predicted aligned error: 4.36 Å

Sequence (89 aa):
MLSNSRFPDQLRRLGLLPADAGEQTPRRLLIVEPERHALTRMAADAVLGHDGHDLRGYADYRGVKVIGAWRWVHEHGFGVAAEMDLDGR

Foldseek 3Di:
DQDFDPCVVLCCVVVQAPPPDDSDPGPSADFAQVVVRHHWPQRVQQLVQDWDWDLVFTQTSSRATKTKTKGHDVVVGDMDMDIDRNVRD